Protein AF-A0A3B8M964-F1 (afdb_monomer_lite)

pLDDT: mean 88.51, std 9.86, range [52.53, 97.81]

Foldseek 3Di:
DFAEAEEDEFADQDDPVQHADADPVRHNHDGHHPVNVVVVCVVVRHPYYDYDQRHPDDPSNPPDD

Structure (mmCIF, N/CA/C/O backbone):
data_AF-A0A3B8M964-F1
#
_entry.id   AF-A0A3B8M964-F1
#
loop_
_atom_site.group_PDB
_atom_site.id
_atom_site.type_symbol
_atom_site.label_atom_id
_atom_site.label_alt_id
_atom_site.label_comp_id
_atom_site.label_asym_id
_atom_site.label_entity_id
_atom_site.label_seq_id
_atom_site.pdbx_PDB_ins_code
_atom_site.Cartn_x
_atom_site.Cartn_y
_atom_site.Cartn_z
_atom_site.occupancy
_atom_site.B_iso_or_equiv
_atom_site.auth_seq_id
_atom_site.auth_comp_id
_atom_site.auth_asym_id
_atom_site.auth_atom_id
_atom_site.pdbx_PDB_model_num
ATOM 1 N N . MET A 1 1 ? -16.682 -7.574 17.473 1.00 70.81 1 MET A N 1
ATOM 2 C CA . MET A 1 1 ? -15.608 -8.021 16.561 1.00 70.81 1 MET A CA 1
ATOM 3 C C . MET A 1 1 ? -15.320 -6.850 15.636 1.00 70.81 1 MET A C 1
ATOM 5 O O . MET A 1 1 ? -16.297 -6.276 15.172 1.00 70.81 1 MET A O 1
ATOM 9 N N . GLY A 1 2 ? -14.059 -6.453 15.449 1.00 87.94 2 GLY A N 1
ATOM 10 C CA . GLY A 1 2 ? -13.717 -5.335 14.556 1.00 87.94 2 GLY A CA 1
ATOM 11 C C . GLY A 1 2 ? -13.944 -5.675 13.078 1.00 87.94 2 GLY A C 1
ATOM 12 O O . GLY A 1 2 ? -13.942 -6.857 12.722 1.00 87.94 2 GLY A O 1
ATOM 13 N N . LYS A 1 3 ? -14.159 -4.661 12.238 1.00 95.81 3 LYS A N 1
ATOM 14 C CA . LYS A 1 3 ? -14.236 -4.791 10.779 1.00 95.81 3 LYS A CA 1
ATOM 15 C C . LYS A 1 3 ? -12.829 -4.926 10.207 1.00 95.81 3 LYS A C 1
ATOM 17 O O . LYS A 1 3 ? -11.928 -4.181 10.581 1.00 95.81 3 LYS A O 1
ATOM 22 N N . VAL A 1 4 ? -12.653 -5.881 9.302 1.00 95.19 4 VAL A N 1
ATOM 23 C CA . VAL A 1 4 ? -11.364 -6.165 8.670 1.00 95.19 4 VAL A CA 1
ATOM 24 C C . VAL A 1 4 ? -11.531 -6.081 7.162 1.00 95.19 4 VAL A C 1
ATOM 26 O O . VAL A 1 4 ? -12.402 -6.761 6.620 1.00 95.19 4 VAL A O 1
ATOM 29 N N . ASP A 1 5 ? -10.695 -5.280 6.506 1.00 93.44 5 ASP A N 1
ATOM 30 C CA . ASP A 1 5 ? -10.490 -5.371 5.063 1.00 93.44 5 ASP A CA 1
ATOM 31 C C . ASP A 1 5 ? -9.509 -6.514 4.768 1.00 93.44 5 ASP A C 1
ATOM 33 O O . ASP A 1 5 ? -8.421 -6.599 5.346 1.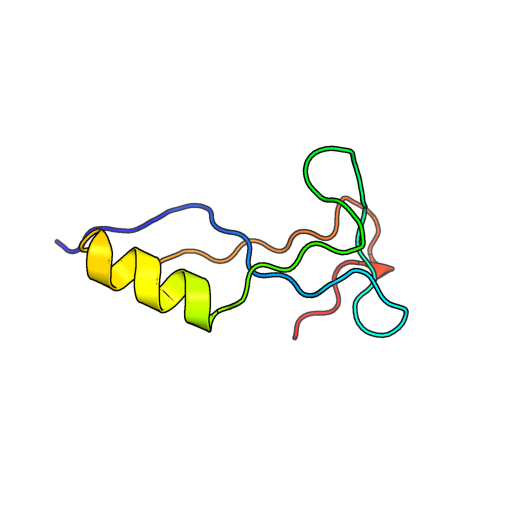00 93.44 5 ASP A O 1
ATOM 37 N N . ALA A 1 6 ? -9.928 -7.445 3.919 1.00 91.31 6 ALA A N 1
ATOM 38 C CA . ALA A 1 6 ? -9.197 -8.674 3.655 1.00 91.31 6 ALA A CA 1
ATOM 39 C C . ALA A 1 6 ? -8.170 -8.541 2.524 1.00 91.31 6 ALA A C 1
ATOM 41 O O . ALA A 1 6 ? -7.356 -9.451 2.371 1.00 91.31 6 ALA A O 1
ATOM 42 N N . HIS A 1 7 ? -8.205 -7.467 1.728 1.00 92.06 7 HIS A N 1
ATOM 43 C CA . HIS A 1 7 ? -7.333 -7.346 0.563 1.00 92.06 7 HIS A CA 1
ATOM 44 C C . HIS A 1 7 ? -7.163 -5.886 0.152 1.00 92.06 7 HIS A C 1
ATOM 46 O O . HIS A 1 7 ? -7.982 -5.347 -0.590 1.00 92.06 7 HIS A O 1
ATOM 52 N N . VAL A 1 8 ? -6.046 -5.276 0.546 1.00 92.25 8 VAL A N 1
ATOM 53 C CA . VAL A 1 8 ? -5.701 -3.923 0.097 1.00 92.25 8 VAL A CA 1
ATOM 54 C C . VAL A 1 8 ? -4.255 -3.832 -0.370 1.00 92.25 8 VAL A C 1
ATOM 56 O O . VAL A 1 8 ? -3.383 -4.576 0.082 1.00 92.25 8 VAL A O 1
ATOM 59 N N . HIS A 1 9 ? -4.010 -2.910 -1.293 1.00 91.88 9 HIS A N 1
ATOM 60 C CA . HIS A 1 9 ? -2.697 -2.653 -1.861 1.00 91.88 9 HIS A CA 1
ATOM 61 C C . HIS A 1 9 ? -2.249 -1.249 -1.475 1.00 91.88 9 HIS A C 1
ATOM 63 O O . HIS A 1 9 ? -2.949 -0.286 -1.767 1.00 91.88 9 HIS A O 1
ATOM 69 N N . VAL A 1 10 ? -1.068 -1.155 -0.871 1.00 92.44 10 VAL A N 1
ATOM 70 C CA . VAL A 1 10 ? -0.318 0.096 -0.736 1.00 92.44 10 VAL A CA 1
ATOM 71 C C . VAL A 1 10 ? 0.937 -0.033 -1.585 1.00 92.44 10 VAL A C 1
ATOM 73 O O . VAL A 1 10 ? 1.581 -1.086 -1.585 1.00 92.44 10 VAL A O 1
ATOM 76 N N . PHE A 1 11 ? 1.239 0.983 -2.380 1.00 91.94 11 PHE A N 1
ATOM 77 C CA . PHE A 1 11 ? 2.322 0.926 -3.351 1.00 91.94 11 PHE A CA 1
ATOM 78 C C . PHE A 1 11 ? 2.784 2.312 -3.767 1.00 91.94 11 PHE A C 1
ATOM 80 O O . PHE A 1 11 ? 1.970 3.211 -3.958 1.00 91.94 11 PHE A O 1
ATOM 87 N N . ALA A 1 12 ? 4.091 2.439 -3.979 1.00 91.94 12 ALA A N 1
ATOM 88 C CA . ALA A 1 12 ? 4.696 3.628 -4.553 1.00 91.94 12 ALA A CA 1
ATOM 89 C C . ALA A 1 12 ? 4.470 3.708 -6.072 1.00 91.94 12 ALA A C 1
ATOM 91 O O . ALA A 1 12 ? 4.095 2.730 -6.744 1.00 91.94 12 ALA A O 1
ATOM 92 N N . LYS A 1 13 ? 4.774 4.879 -6.633 1.00 93.31 13 LYS A N 1
ATOM 93 C CA . LYS A 1 13 ? 4.980 5.017 -8.082 1.00 93.31 13 LYS A CA 1
ATOM 94 C C . LYS A 1 13 ? 6.014 4.005 -8.566 1.00 93.31 13 LYS A C 1
ATOM 96 O O . LYS A 1 13 ? 7.000 3.746 -7.879 1.00 93.31 13 LYS A O 1
ATOM 101 N N . ALA A 1 14 ? 5.793 3.456 -9.758 1.00 91.88 14 ALA A N 1
ATOM 102 C CA . ALA A 1 14 ? 6.737 2.515 -10.343 1.00 91.88 14 ALA A CA 1
ATOM 103 C C . ALA A 1 14 ? 8.078 3.222 -10.593 1.00 91.88 14 ALA A C 1
ATOM 105 O O . ALA A 1 14 ? 8.130 4.258 -11.261 1.00 91.88 14 ALA A O 1
ATOM 106 N N . SER A 1 15 ? 9.152 2.668 -10.043 1.00 91.50 15 SER A N 1
ATOM 107 C CA . SER A 1 15 ? 10.508 3.204 -10.156 1.00 91.50 15 SER A CA 1
ATOM 108 C C . SER A 1 15 ? 11.533 2.072 -10.103 1.00 91.50 15 SER A C 1
ATOM 110 O O . SER A 1 15 ? 11.179 0.928 -9.825 1.00 91.50 15 SER A O 1
ATOM 112 N N . ASP A 1 16 ? 12.808 2.384 -10.335 1.00 89.56 16 ASP A N 1
ATOM 113 C CA . ASP A 1 16 ? 13.889 1.401 -10.179 1.00 89.56 16 ASP A CA 1
ATOM 114 C C . ASP A 1 16 ? 14.038 0.924 -8.720 1.00 89.56 16 ASP A C 1
ATOM 116 O O . ASP A 1 16 ? 14.488 -0.192 -8.475 1.00 89.56 16 ASP A O 1
ATOM 120 N N . GLU A 1 17 ? 13.654 1.763 -7.750 1.00 87.62 17 GLU A N 1
ATOM 121 C CA . GLU A 1 17 ? 13.653 1.428 -6.319 1.00 87.62 17 GLU A CA 1
ATOM 122 C C . GLU A 1 17 ? 12.428 0.584 -5.933 1.00 87.62 17 GLU A C 1
ATOM 124 O O . GLU A 1 17 ? 12.534 -0.326 -5.112 1.00 87.62 17 GLU A O 1
ATOM 129 N N . PHE A 1 18 ? 11.280 0.845 -6.568 1.00 87.19 18 PHE A N 1
ATOM 130 C CA . PHE A 1 18 ? 10.012 0.150 -6.335 1.00 87.19 18 PHE A CA 1
ATOM 131 C C . PHE A 1 18 ? 9.447 -0.401 -7.655 1.00 87.19 18 PHE A C 1
ATOM 133 O O . PHE A 1 18 ? 8.462 0.130 -8.189 1.00 87.19 18 PHE A O 1
ATOM 140 N N . PRO A 1 19 ? 10.070 -1.451 -8.222 1.00 87.31 19 PRO A N 1
ATOM 141 C CA . PRO A 1 19 ? 9.628 -2.014 -9.487 1.00 87.31 19 PRO A CA 1
ATOM 142 C C . PRO A 1 19 ? 8.306 -2.767 -9.300 1.00 87.31 19 PRO A C 1
ATOM 144 O O . PRO A 1 19 ? 8.151 -3.574 -8.383 1.00 87.31 19 PRO A O 1
ATOM 147 N N . ARG A 1 20 ? 7.340 -2.515 -10.188 1.00 89.50 20 ARG A N 1
ATOM 148 C CA . ARG A 1 20 ? 6.044 -3.206 -10.208 1.00 89.50 20 ARG A CA 1
ATOM 149 C C . ARG A 1 20 ? 5.465 -3.275 -11.612 1.00 89.50 20 ARG A C 1
ATOM 151 O O . ARG A 1 20 ? 5.731 -2.412 -12.449 1.00 89.50 20 ARG A O 1
ATOM 158 N N . GLU A 1 21 ? 4.599 -4.257 -11.846 1.00 89.00 21 GLU A N 1
ATOM 159 C CA . GLU A 1 21 ? 3.799 -4.299 -13.069 1.00 89.00 21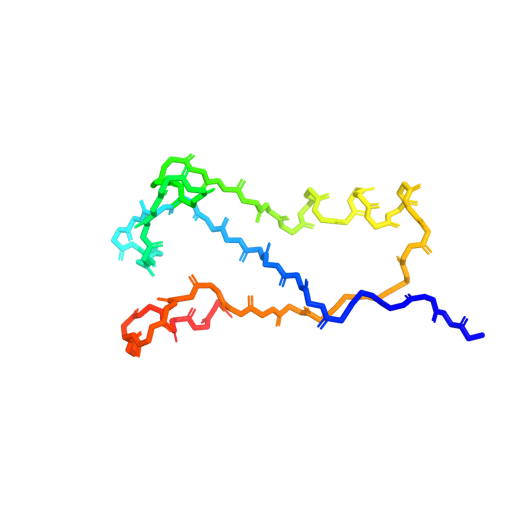 GLU A CA 1
ATOM 160 C C . GLU A 1 21 ? 2.855 -3.083 -13.144 1.00 89.00 21 GLU A C 1
ATOM 162 O O . GLU A 1 21 ? 2.266 -2.643 -12.149 1.00 89.00 21 GLU A O 1
ATOM 167 N N . THR A 1 22 ? 2.717 -2.529 -14.349 1.00 90.31 22 THR A N 1
ATOM 168 C CA . THR A 1 22 ? 1.827 -1.397 -14.629 1.00 90.31 22 THR A CA 1
ATOM 169 C C . THR A 1 22 ? 0.818 -1.784 -15.698 1.00 90.31 22 THR A C 1
ATOM 171 O O . THR A 1 22 ? 1.098 -2.582 -16.592 1.00 90.31 22 THR A O 1
ATOM 174 N N . ASN A 1 23 ? -0.387 -1.240 -15.583 1.00 89.62 23 ASN A N 1
ATOM 175 C CA . ASN A 1 23 ? -1.455 -1.381 -16.567 1.00 89.62 23 ASN A CA 1
ATOM 176 C C . ASN A 1 23 ? -2.366 -0.148 -16.491 1.00 89.62 23 ASN A C 1
ATOM 178 O O . ASN A 1 23 ? -2.113 0.755 -15.694 1.00 89.62 23 ASN A O 1
ATOM 182 N N . ASP A 1 24 ? -3.436 -0.115 -17.283 1.00 89.94 24 ASP A N 1
ATOM 183 C CA . ASP A 1 24 ? -4.343 1.040 -17.348 1.00 89.94 24 ASP A CA 1
ATOM 184 C C . ASP A 1 24 ? -4.982 1.407 -15.991 1.00 89.94 24 ASP A C 1
ATOM 186 O O . ASP A 1 24 ? -5.302 2.568 -15.752 1.00 89.94 24 ASP A O 1
ATOM 190 N N . VAL A 1 25 ? -5.147 0.440 -15.080 1.00 85.81 25 VAL A N 1
ATOM 191 C CA . VAL A 1 25 ? -5.699 0.653 -13.727 1.00 85.81 25 VAL A CA 1
ATOM 192 C C . VAL A 1 25 ? -4.598 1.013 -12.717 1.00 85.81 25 VAL A C 1
ATOM 194 O O . VAL A 1 25 ? -4.831 1.755 -11.758 1.00 85.81 25 VAL A O 1
ATOM 197 N N . LEU A 1 26 ? -3.390 0.497 -12.939 1.00 87.81 26 LEU A N 1
ATOM 198 C CA . LEU A 1 26 ? -2.210 0.619 -12.083 1.00 87.81 26 LEU A CA 1
ATOM 199 C C . LEU A 1 26 ? -1.087 1.347 -12.822 1.00 87.81 26 LEU A C 1
ATOM 201 O O . LEU A 1 26 ? 0.025 0.827 -12.963 1.00 87.81 26 LEU A O 1
ATOM 205 N N . SER A 1 27 ? -1.380 2.548 -13.319 1.00 93.25 27 SER A N 1
ATOM 206 C CA . SER A 1 27 ? -0.430 3.344 -14.100 1.00 93.25 27 SER A CA 1
ATOM 207 C C . SER A 1 27 ? 0.872 3.583 -13.335 1.00 93.25 27 SER A C 1
ATOM 209 O O . SER A 1 27 ? 0.852 3.688 -12.109 1.00 93.25 27 SER A O 1
ATOM 211 N N . ALA A 1 28 ? 1.994 3.723 -14.043 1.00 94.12 28 ALA A N 1
ATOM 212 C CA . ALA A 1 28 ? 3.314 3.946 -13.440 1.00 94.12 28 ALA A CA 1
ATOM 213 C C . ALA A 1 28 ? 3.345 5.134 -12.459 1.00 94.12 28 ALA A C 1
ATOM 215 O O . ALA A 1 28 ? 3.932 5.029 -11.386 1.00 94.12 28 ALA A O 1
ATOM 216 N N . ASP A 1 29 ? 2.634 6.217 -12.784 1.00 95.00 29 ASP A N 1
ATOM 217 C CA . ASP A 1 29 ? 2.595 7.445 -11.980 1.00 95.00 29 ASP A CA 1
ATOM 218 C C . ASP A 1 29 ? 1.631 7.398 -10.784 1.00 95.00 29 ASP A C 1
ATOM 220 O O . ASP A 1 29 ? 1.535 8.376 -10.038 1.00 95.00 29 ASP A O 1
ATOM 224 N N . ARG A 1 30 ? 0.895 6.293 -10.607 1.00 93.75 30 ARG A N 1
ATOM 225 C CA . ARG A 1 30 ? -0.043 6.118 -9.492 1.00 93.75 30 ARG A CA 1
ATOM 226 C C . ARG A 1 30 ? 0.676 5.575 -8.266 1.00 93.75 30 ARG A C 1
ATOM 228 O O . ARG A 1 30 ? 1.534 4.699 -8.372 1.00 93.75 30 ARG A O 1
ATOM 235 N N . GLU A 1 31 ? 0.247 6.068 -7.120 1.00 93.94 31 GLU A N 1
ATOM 236 C CA . GLU A 1 31 ? 0.687 5.679 -5.790 1.00 93.94 31 GLU A CA 1
ATOM 237 C C . GLU A 1 31 ? -0.543 5.615 -4.884 1.00 93.94 31 GLU A C 1
ATOM 239 O O . GLU A 1 31 ? -1.478 6.391 -5.071 1.00 93.94 31 GLU A O 1
ATOM 244 N N . GLU A 1 32 ? -0.544 4.665 -3.957 1.00 93.94 32 GLU A N 1
ATOM 245 C CA . GLU A 1 32 ? -1.554 4.503 -2.909 1.00 93.94 32 GLU A CA 1
ATOM 246 C C . GLU A 1 32 ? -0.792 4.280 -1.602 1.00 93.94 32 GLU A C 1
ATOM 248 O O . GLU A 1 32 ? -0.188 3.221 -1.398 1.00 93.94 32 GLU A O 1
ATOM 253 N N . THR A 1 33 ? -0.726 5.304 -0.754 1.00 93.25 33 THR A N 1
ATOM 254 C CA . THR A 1 33 ? 0.150 5.292 0.424 1.00 93.25 33 THR A CA 1
ATOM 255 C C . THR A 1 33 ? -0.504 4.612 1.629 1.00 93.25 33 THR A C 1
ATOM 257 O O . THR A 1 33 ? -1.715 4.375 1.669 1.00 93.25 33 THR A O 1
ATOM 260 N N . ALA A 1 34 ? 0.299 4.291 2.647 1.00 93.50 34 ALA A N 1
ATOM 261 C CA . ALA A 1 34 ? -0.240 3.797 3.912 1.00 93.50 34 ALA A CA 1
ATOM 262 C C . ALA A 1 34 ? -1.045 4.887 4.640 1.00 93.50 34 ALA A C 1
ATOM 264 O O . ALA A 1 34 ? -2.020 4.584 5.320 1.00 93.50 34 ALA A O 1
ATOM 265 N N . GLU A 1 35 ? -0.657 6.149 4.485 1.00 95.94 35 GLU A N 1
ATOM 266 C CA . GLU A 1 35 ? -1.333 7.315 5.039 1.00 95.94 35 GLU A CA 1
ATOM 267 C C . GLU A 1 35 ? -2.734 7.487 4.446 1.00 95.94 35 GLU A C 1
ATOM 269 O O . GLU A 1 35 ? -3.693 7.658 5.203 1.00 95.94 35 GLU A O 1
ATOM 274 N N . ASP A 1 36 ? -2.863 7.367 3.121 1.00 95.19 36 ASP A N 1
ATOM 275 C CA . ASP A 1 36 ? -4.163 7.409 2.442 1.00 95.19 36 ASP A CA 1
ATOM 276 C C . ASP A 1 36 ? -5.060 6.263 2.930 1.00 95.19 36 ASP A C 1
ATOM 278 O O . ASP A 1 36 ? -6.210 6.485 3.316 1.00 95.19 36 ASP A O 1
ATOM 282 N N . LEU A 1 37 ? -4.507 5.045 3.020 1.00 95.56 37 LEU A N 1
ATOM 283 C CA . LEU A 1 37 ? -5.216 3.885 3.561 1.00 95.56 37 LEU A CA 1
ATOM 284 C C . LEU A 1 37 ? -5.715 4.130 4.992 1.00 95.56 37 LEU A C 1
ATOM 286 O O . LEU A 1 37 ? -6.864 3.819 5.300 1.00 95.56 37 LEU A O 1
ATOM 290 N N . LEU A 1 38 ? -4.873 4.668 5.877 1.00 96.81 38 LEU A N 1
ATOM 291 C CA . LEU A 1 38 ? -5.254 4.937 7.265 1.00 96.81 38 LEU A CA 1
ATOM 292 C C . LEU A 1 38 ? -6.399 5.957 7.352 1.00 96.81 38 LEU A C 1
ATOM 294 O O . LEU A 1 38 ? -7.314 5.763 8.154 1.00 96.81 38 LEU A O 1
ATOM 298 N N . GLY A 1 39 ? -6.384 6.993 6.506 1.00 97.56 39 GLY A N 1
ATOM 299 C CA . GLY A 1 39 ? -7.471 7.971 6.416 1.00 97.56 39 GLY A CA 1
ATOM 300 C C . GLY A 1 39 ? -8.792 7.347 5.956 1.00 97.56 39 GLY A C 1
ATOM 301 O O . GLY A 1 39 ? -9.836 7.562 6.577 1.00 97.56 39 GLY A O 1
ATOM 302 N N . GLU A 1 40 ? -8.751 6.508 4.920 1.00 96.81 40 GLU A N 1
ATOM 303 C CA . GLU A 1 40 ? -9.934 5.797 4.418 1.00 96.81 40 GLU A CA 1
ATOM 304 C C . GLU A 1 40 ? -10.467 4.762 5.421 1.00 96.81 40 GLU A C 1
ATOM 306 O O . GLU A 1 40 ? -11.683 4.613 5.592 1.00 96.81 40 GLU A O 1
ATOM 311 N N . MET A 1 41 ? -9.571 4.070 6.134 1.00 97.31 41 MET A N 1
ATOM 312 C CA . MET A 1 41 ? -9.937 3.143 7.206 1.00 97.31 41 MET A CA 1
ATOM 313 C C . MET A 1 41 ? -10.668 3.863 8.341 1.00 97.31 41 MET A C 1
ATOM 315 O O . MET A 1 41 ? -11.700 3.367 8.802 1.00 97.31 41 MET A O 1
ATOM 319 N N . GLU A 1 42 ? -10.186 5.035 8.763 1.00 97.81 42 GLU A N 1
ATOM 320 C CA . GLU A 1 42 ? -10.857 5.859 9.773 1.00 97.81 42 GLU A CA 1
ATOM 321 C C . GLU A 1 42 ? -12.240 6.315 9.286 1.00 97.81 42 GLU A C 1
ATOM 323 O O . GLU A 1 42 ? -13.241 6.090 9.973 1.00 97.81 42 GLU A O 1
ATOM 328 N N . ALA A 1 43 ? -12.321 6.868 8.072 1.00 97.81 43 ALA A N 1
ATOM 329 C CA . ALA A 1 43 ? -13.571 7.341 7.477 1.00 97.81 43 ALA A CA 1
ATOM 330 C C . ALA A 1 43 ? -14.619 6.223 7.304 1.00 97.81 43 ALA A C 1
ATOM 332 O O . ALA A 1 43 ? -15.823 6.462 7.433 1.00 97.81 43 ALA A O 1
ATOM 333 N N . SER A 1 44 ? -14.168 4.991 7.057 1.00 96.25 44 SER A N 1
ATOM 334 C CA . SER A 1 44 ? -15.020 3.818 6.814 1.00 96.25 44 SER A CA 1
ATOM 335 C C . SER A 1 44 ? -15.272 2.957 8.063 1.00 96.25 44 SER A C 1
ATOM 337 O O . SER A 1 44 ? -16.067 2.004 8.034 1.00 96.25 44 SER A O 1
ATOM 339 N N . GLY A 1 45 ? -14.618 3.275 9.183 1.00 96.69 45 GLY A N 1
ATOM 340 C CA . GLY A 1 45 ? -14.664 2.490 10.416 1.00 96.69 45 GLY A CA 1
ATOM 341 C C . GLY A 1 45 ? -14.130 1.066 10.234 1.00 96.69 45 GLY A C 1
ATOM 342 O O . GLY A 1 45 ? -14.781 0.115 10.678 1.00 96.69 45 GLY A O 1
ATOM 343 N N . ILE A 1 46 ? -13.007 0.920 9.526 1.00 97.69 46 ILE A N 1
ATOM 344 C CA . ILE A 1 46 ? -12.256 -0.329 9.361 1.00 97.69 46 ILE A CA 1
ATOM 345 C C . ILE A 1 46 ? -11.158 -0.388 10.424 1.00 97.69 46 ILE A C 1
ATOM 347 O O . ILE A 1 46 ? -10.329 0.508 10.527 1.00 97.69 46 ILE A O 1
ATOM 351 N N . ASP A 1 47 ? -11.130 -1.467 11.205 1.00 97.19 47 ASP A N 1
ATOM 352 C CA . ASP A 1 47 ? -10.207 -1.605 12.336 1.00 97.19 47 ASP A CA 1
ATOM 353 C C . ASP A 1 47 ? -8.863 -2.230 11.933 1.00 97.19 47 ASP A C 1
ATOM 355 O O . ASP A 1 47 ? -7.859 -2.058 12.626 1.00 97.19 47 ASP A O 1
ATOM 359 N N . LYS A 1 48 ? -8.847 -3.036 10.861 1.00 95.94 48 LYS A N 1
ATOM 360 C CA . LYS A 1 48 ? -7.658 -3.754 10.372 1.00 95.94 48 LYS A CA 1
ATOM 361 C C . LYS A 1 48 ? -7.720 -3.940 8.861 1.00 95.94 48 LYS A C 1
ATOM 363 O O . LYS A 1 48 ? -8.803 -4.138 8.322 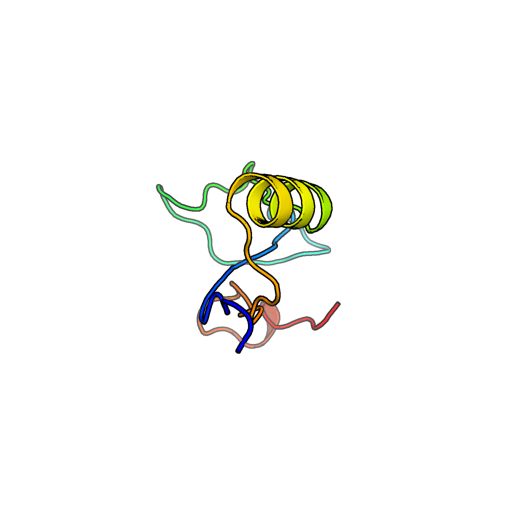1.00 95.94 48 LYS A O 1
ATOM 368 N N . ALA A 1 49 ? -6.562 -3.990 8.215 1.00 95.38 49 ALA A N 1
ATOM 369 C CA . ALA A 1 49 ? -6.441 -4.336 6.805 1.00 95.38 49 ALA A CA 1
ATOM 370 C C . ALA A 1 49 ? -5.348 -5.392 6.596 1.00 95.38 49 ALA A C 1
ATOM 372 O O . ALA A 1 49 ? -4.324 -5.383 7.284 1.00 95.38 49 ALA A O 1
ATOM 373 N N . CYS A 1 50 ? -5.567 -6.310 5.656 1.00 93.62 50 CYS A N 1
ATOM 374 C CA . CYS A 1 50 ? -4.543 -7.226 5.170 1.00 93.62 50 CYS A CA 1
ATOM 375 C C . CYS A 1 50 ? -3.881 -6.626 3.925 1.00 93.62 50 CYS A C 1
ATOM 377 O O . CYS A 1 50 ? -4.522 -6.487 2.882 1.00 93.62 50 CYS A O 1
ATOM 379 N N . LEU A 1 51 ? -2.604 -6.258 4.055 1.00 92.12 51 LEU A N 1
ATOM 380 C CA . LEU A 1 51 ? -1.822 -5.730 2.942 1.00 92.12 51 LEU A CA 1
ATOM 381 C C . LEU A 1 51 ? -1.365 -6.871 2.036 1.00 92.12 51 LEU A C 1
ATOM 383 O O . LEU A 1 51 ? -0.732 -7.827 2.488 1.00 92.12 51 LEU A O 1
ATOM 387 N N . VAL A 1 52 ? -1.653 -6.734 0.749 1.00 87.50 52 VAL A N 1
ATOM 388 C CA . VAL A 1 52 ? -1.221 -7.650 -0.301 1.00 87.50 52 VAL A CA 1
ATOM 389 C C . VAL A 1 52 ? -0.266 -6.893 -1.212 1.00 87.50 52 VAL A C 1
ATOM 391 O O . VAL A 1 52 ? -0.579 -5.803 -1.689 1.00 87.50 52 VAL A O 1
ATOM 394 N N . GLN A 1 53 ? 0.910 -7.458 -1.477 1.00 83.44 53 GLN A N 1
ATOM 395 C CA . GLN A 1 53 ? 1.842 -6.845 -2.418 1.00 83.44 53 GLN A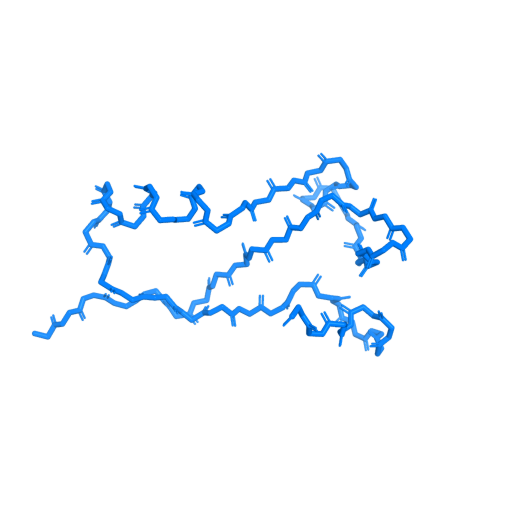 CA 1
ATOM 396 C C . GLN A 1 53 ? 1.263 -6.829 -3.831 1.00 83.44 53 GLN A C 1
ATOM 398 O O . GLN A 1 53 ? 0.674 -7.806 -4.297 1.00 83.44 53 GLN A O 1
ATOM 403 N N . ILE A 1 54 ? 1.493 -5.723 -4.527 1.00 80.69 54 ILE A N 1
ATOM 404 C CA . ILE A 1 54 ? 1.116 -5.533 -5.924 1.00 80.69 54 ILE A CA 1
ATOM 405 C C . ILE A 1 54 ? 2.373 -5.572 -6.798 1.00 80.69 54 ILE A C 1
ATOM 407 O O . ILE A 1 54 ? 2.801 -4.587 -7.382 1.00 80.69 54 ILE A O 1
ATOM 411 N N . GLY A 1 55 ? 3.019 -6.737 -6.817 1.00 74.50 55 GLY A N 1
ATOM 412 C CA . GLY A 1 55 ? 4.224 -6.974 -7.615 1.00 74.50 55 GLY A CA 1
ATOM 413 C C . GLY A 1 55 ? 3.943 -7.640 -8.964 1.00 74.50 55 GLY A C 1
ATOM 414 O O . GLY A 1 55 ? 4.745 -7.555 -9.880 1.00 74.50 55 GLY A O 1
ATOM 415 N N . GLY A 1 56 ? 2.793 -8.289 -9.141 1.00 75.19 56 GLY A N 1
ATOM 416 C CA . GLY A 1 56 ? 2.603 -9.205 -10.268 1.00 75.19 56 GLY A CA 1
ATOM 417 C C . GLY A 1 56 ? 3.234 -10.567 -9.980 1.00 75.19 56 GLY A C 1
ATOM 418 O O . GLY A 1 56 ? 3.176 -11.025 -8.843 1.00 75.19 56 GLY A O 1
ATOM 419 N N . THR A 1 57 ? 3.772 -11.251 -10.994 1.00 77.56 57 THR A N 1
ATOM 420 C CA . THR A 1 57 ? 4.288 -12.635 -10.824 1.00 77.56 57 THR A CA 1
ATOM 421 C C . THR A 1 57 ? 5.810 -12.746 -10.802 1.00 77.56 57 THR A C 1
ATOM 423 O O . THR A 1 57 ? 6.347 -13.802 -10.455 1.00 77.56 57 THR A O 1
ATOM 426 N N . ALA A 1 58 ? 6.516 -11.676 -11.169 1.00 78.38 58 ALA A N 1
ATOM 427 C CA . ALA A 1 58 ? 7.969 -11.663 -11.209 1.00 78.38 58 ALA A CA 1
ATOM 428 C C . ALA A 1 58 ? 8.559 -11.427 -9.811 1.00 78.38 58 ALA A C 1
ATOM 430 O O . ALA A 1 58 ?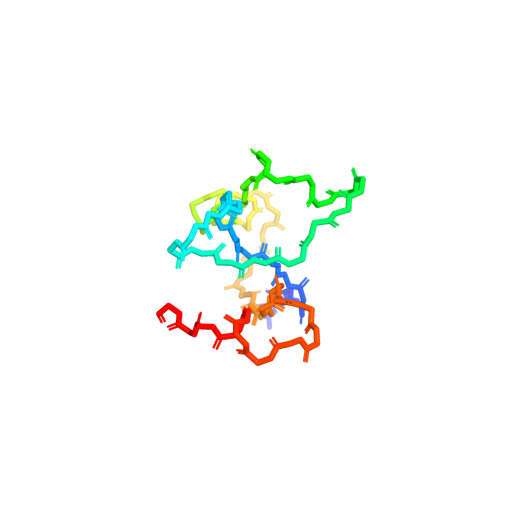 8.168 -10.503 -9.101 1.00 78.38 58 ALA A O 1
ATOM 431 N N . TYR A 1 59 ? 9.546 -12.244 -9.430 1.00 76.88 59 TYR A N 1
ATOM 432 C CA . TYR A 1 59 ? 10.199 -12.171 -8.117 1.00 76.88 59 TYR A CA 1
ATOM 433 C C . TYR A 1 59 ? 10.809 -10.799 -7.809 1.00 76.88 59 TYR A C 1
ATOM 435 O O . TYR A 1 59 ? 10.776 -10.362 -6.664 1.00 76.88 59 TYR A O 1
ATOM 443 N N . GLU A 1 60 ? 11.343 -10.120 -8.822 1.00 75.56 60 GLU A N 1
ATOM 444 C CA . GLU A 1 60 ? 11.945 -8.786 -8.701 1.00 75.56 60 GLU A CA 1
ATOM 445 C C . GLU A 1 60 ? 10.966 -7.703 -8.234 1.00 75.56 60 GLU A C 1
ATOM 447 O O . GLU A 1 60 ? 11.393 -6.719 -7.642 1.00 75.56 60 GLU A O 1
ATOM 452 N N . HIS A 1 61 ? 9.660 -7.911 -8.411 1.00 76.25 61 HIS A N 1
ATOM 453 C CA . HIS A 1 61 ? 8.623 -6.985 -7.959 1.00 76.25 61 HIS A CA 1
ATOM 454 C C . HIS A 1 61 ? 8.151 -7.249 -6.517 1.00 76.25 61 HIS A C 1
ATOM 456 O O . HIS A 1 61 ? 7.287 -6.545 -5.994 1.00 76.25 61 HIS A O 1
ATOM 462 N N . HIS A 1 62 ? 8.700 -8.275 -5.860 1.00 71.75 62 HIS A N 1
ATOM 463 C CA . HIS A 1 62 ? 8.410 -8.633 -4.471 1.00 71.75 62 HIS A CA 1
ATOM 464 C C . HIS A 1 62 ? 9.564 -8.243 -3.543 1.00 71.75 62 HIS A C 1
ATOM 466 O O . HIS A 1 62 ? 10.033 -9.041 -2.728 1.00 71.75 62 HIS A O 1
ATOM 472 N N . ALA A 1 6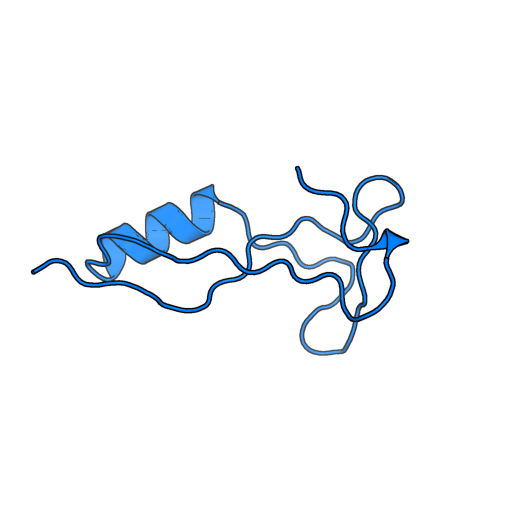3 ? 10.022 -6.996 -3.646 1.00 65.62 63 ALA A N 1
ATOM 473 C CA . ALA A 1 63 ? 10.843 -6.391 -2.609 1.00 65.62 63 ALA A CA 1
ATOM 474 C C . ALA A 1 63 ? 9.919 -6.040 -1.432 1.00 65.62 63 ALA A C 1
ATOM 476 O O . ALA A 1 63 ? 9.109 -5.117 -1.511 1.00 65.62 63 ALA A O 1
ATOM 477 N N . TYR A 1 64 ? 9.945 -6.843 -0.368 1.00 53.59 64 TYR A N 1
ATOM 478 C CA . TYR A 1 64 ? 9.288 -6.460 0.881 1.00 53.59 64 TYR A CA 1
ATOM 479 C C . TYR A 1 64 ? 9.964 -5.186 1.399 1.00 53.59 64 TYR A C 1
ATOM 481 O O . TYR A 1 64 ? 11.180 -5.192 1.597 1.00 53.59 64 TYR A O 1
ATOM 489 N N . LEU A 1 65 ? 9.169 -4.119 1.544 1.00 52.53 65 LEU A N 1
ATOM 490 C CA . LEU A 1 65 ? 9.524 -2.902 2.281 1.00 52.53 65 LEU A CA 1
ATOM 491 C C . LEU A 1 65 ? 10.012 -3.251 3.693 1.00 52.53 65 LEU A C 1
ATOM 493 O O . LEU A 1 65 ? 9.378 -4.130 4.328 1.00 52.53 65 LEU A O 1
#

Sequence (65 aa):
MGKVDAHVHVFAKASDEFPRETNDVLSADREETAEDLLGEMEASGIDKACLVQIGGTAYEHHAYL

Radius of gyration: 12.99 Å; chains: 1; bounding box: 30×21×34 Å

Secondary structure (DSSP, 8-state):
---EEEEE--BPPS-SSS-----SSS-TT--B-HHHHHHHHHHHT--EEEE-----S-GGG----